Protein AF-A0A496T5M8-F1 (afdb_monomer_lite)

Sequence (109 aa):
MDLNVDDQVLMGMGIESVQIQEGNFEILTPGAQVTLHANGVLNVRQRIGAERELLSCRLPEHLSPWRLALWTPFRCVLEG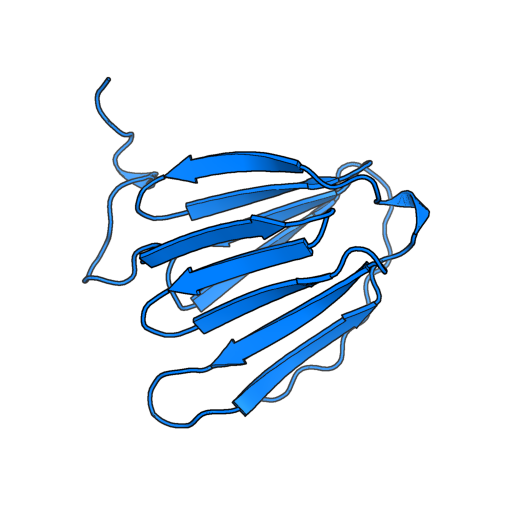NGLELTIQGDSVLIFSPQQHLRFTFEGHF

Radius of gyration: 13.62 Å; chains: 1; bounding box: 34×30×35 Å

pLDDT: mean 89.86, std 9.63, range [45.16, 98.19]

Structure (mmCIF, N/CA/C/O backbone):
data_AF-A0A496T5M8-F1
#
_entry.id   AF-A0A496T5M8-F1
#
loop_
_atom_site.group_PDB
_atom_site.id
_atom_site.type_symbol
_atom_site.label_atom_id
_atom_site.label_alt_id
_atom_site.label_comp_id
_atom_site.label_asym_id
_atom_site.label_entity_id
_atom_site.label_seq_id
_atom_site.pdbx_PDB_ins_code
_atom_site.Cartn_x
_atom_site.Cartn_y
_atom_site.Cartn_z
_atom_site.occupancy
_atom_site.B_iso_or_equiv
_atom_site.auth_seq_id
_atom_site.auth_comp_id
_atom_site.auth_asym_id
_atom_site.auth_atom_id
_atom_site.pdbx_PDB_model_num
ATOM 1 N N . MET A 1 1 ? 16.952 17.132 10.572 1.00 45.16 1 MET A N 1
ATOM 2 C CA . MET A 1 1 ? 16.700 15.744 11.001 1.00 45.16 1 MET A CA 1
ATOM 3 C C . MET A 1 1 ? 17.257 14.880 9.900 1.00 45.16 1 MET A C 1
ATOM 5 O O . MET A 1 1 ? 16.733 14.955 8.796 1.00 45.16 1 MET A O 1
ATOM 9 N N . ASP A 1 2 ? 18.360 14.187 10.160 1.00 52.34 2 ASP A N 1
ATOM 10 C CA . ASP A 1 2 ? 18.929 13.268 9.177 1.00 52.34 2 ASP A CA 1
ATOM 11 C C . ASP A 1 2 ? 17.972 12.089 9.012 1.00 52.34 2 ASP A C 1
ATOM 13 O O . ASP A 1 2 ? 17.558 11.472 9.995 1.00 52.34 2 ASP A O 1
ATOM 17 N N . LEU A 1 3 ? 17.560 11.828 7.772 1.00 60.09 3 LEU A N 1
ATOM 18 C CA . LEU A 1 3 ? 16.795 10.633 7.437 1.00 60.09 3 LEU A CA 1
ATOM 19 C C . LEU A 1 3 ? 17.677 9.419 7.738 1.00 60.09 3 LEU A C 1
ATOM 21 O O . LEU A 1 3 ? 18.841 9.387 7.324 1.00 60.09 3 LEU A O 1
ATOM 25 N N . ASN A 1 4 ? 17.123 8.422 8.435 1.00 74.25 4 ASN A N 1
ATOM 26 C CA . ASN A 1 4 ? 17.769 7.116 8.545 1.00 74.25 4 ASN A CA 1
ATOM 27 C C . ASN A 1 4 ? 18.111 6.627 7.123 1.00 74.25 4 ASN A C 1
ATOM 29 O O . ASN A 1 4 ? 17.370 6.904 6.181 1.00 74.25 4 ASN A O 1
ATOM 33 N N . VAL A 1 5 ? 19.236 5.934 6.941 1.00 71.62 5 VAL A N 1
ATOM 34 C CA . VAL A 1 5 ? 19.654 5.406 5.629 1.00 71.62 5 VAL A CA 1
ATOM 35 C C . VAL A 1 5 ? 18.542 4.557 5.003 1.00 71.62 5 VAL A C 1
ATOM 37 O O . VAL A 1 5 ? 18.320 4.640 3.799 1.00 71.62 5 VAL A O 1
ATOM 40 N N . ASP A 1 6 ? 17.774 3.848 5.834 1.00 71.56 6 ASP A N 1
ATOM 41 C CA . ASP A 1 6 ? 16.616 3.043 5.423 1.00 71.56 6 ASP A CA 1
ATOM 42 C C . ASP A 1 6 ? 15.449 3.864 4.835 1.00 71.56 6 ASP A C 1
ATOM 44 O O . ASP A 1 6 ? 14.542 3.302 4.230 1.00 71.56 6 ASP A O 1
ATOM 48 N N . ASP A 1 7 ? 15.447 5.186 5.022 1.00 77.88 7 ASP A N 1
ATOM 49 C CA . ASP A 1 7 ? 14.421 6.119 4.539 1.00 77.88 7 ASP A CA 1
ATOM 50 C C . ASP A 1 7 ? 14.854 6.907 3.293 1.00 77.88 7 ASP A C 1
ATOM 52 O O . ASP A 1 7 ? 14.083 7.714 2.760 1.00 77.88 7 ASP A O 1
ATOM 56 N N . GLN A 1 8 ? 16.084 6.692 2.823 1.00 80.44 8 GLN A N 1
ATOM 57 C CA . GLN A 1 8 ? 16.615 7.332 1.624 1.00 80.44 8 GLN A CA 1
ATOM 58 C C . GLN A 1 8 ? 16.239 6.544 0.368 1.00 80.44 8 GLN A C 1
ATOM 60 O O . GLN A 1 8 ? 16.145 5.319 0.372 1.00 80.44 8 GLN A O 1
ATOM 65 N N . VAL A 1 9 ? 16.043 7.257 -0.743 1.00 76.25 9 VAL A N 1
ATOM 66 C CA . VAL A 1 9 ? 15.713 6.629 -2.026 1.00 76.25 9 VAL A CA 1
ATOM 67 C C . VAL A 1 9 ? 16.912 5.837 -2.542 1.00 76.25 9 VAL A C 1
ATOM 69 O O . VAL A 1 9 ? 17.966 6.405 -2.828 1.00 76.25 9 VAL A O 1
ATOM 72 N N . LEU A 1 10 ? 16.725 4.534 -2.746 1.00 68.56 10 LEU A N 1
ATOM 73 C CA . LEU A 1 10 ? 17.680 3.684 -3.451 1.00 68.56 10 LEU A CA 1
ATOM 74 C C . LEU A 1 10 ? 17.284 3.578 -4.930 1.00 68.56 10 LEU A C 1
ATOM 76 O O . LEU A 1 10 ? 16.147 3.247 -5.259 1.00 68.56 10 LEU A O 1
ATOM 80 N N . MET A 1 11 ? 18.233 3.854 -5.831 1.00 71.69 11 MET A N 1
ATOM 81 C CA . MET A 1 11 ? 18.097 3.654 -7.287 1.00 71.69 11 MET A CA 1
ATOM 82 C C . MET A 1 11 ? 16.895 4.362 -7.947 1.00 71.69 11 MET A C 1
ATOM 84 O O . MET A 1 11 ? 16.366 3.887 -8.945 1.00 71.69 11 MET A O 1
ATOM 88 N N . GLY A 1 12 ? 16.451 5.498 -7.400 1.00 77.56 12 GLY A N 1
ATOM 89 C CA . GLY A 1 12 ? 15.338 6.280 -7.956 1.00 77.56 12 GLY A CA 1
ATOM 90 C C . GLY A 1 12 ? 13.939 5.717 -7.678 1.00 77.56 12 GLY A C 1
ATOM 91 O O . GLY A 1 12 ? 12.968 6.323 -8.112 1.00 77.56 12 GLY A O 1
ATOM 92 N N . MET A 1 13 ? 13.818 4.620 -6.925 1.00 82.94 13 MET A N 1
ATOM 93 C CA . MET A 1 13 ? 12.546 3.960 -6.596 1.00 82.94 13 MET A CA 1
ATOM 94 C C . MET A 1 13 ? 11.893 4.587 -5.354 1.00 82.94 13 MET A C 1
ATOM 96 O O . MET A 1 13 ? 11.745 3.938 -4.320 1.00 82.94 13 MET A O 1
ATOM 100 N N . GLY A 1 14 ? 11.614 5.887 -5.408 1.00 91.56 14 GLY A N 1
ATOM 101 C CA . GLY A 1 14 ? 11.059 6.646 -4.285 1.00 91.56 14 GLY A CA 1
ATOM 102 C C . GLY A 1 14 ? 9.540 6.790 -4.333 1.00 91.56 14 GLY A C 1
ATOM 103 O O . GLY A 1 14 ? 8.897 6.503 -5.338 1.00 91.56 14 GLY A O 1
ATOM 104 N N . ILE A 1 15 ? 8.965 7.303 -3.250 1.00 94.12 15 ILE A N 1
ATOM 105 C CA . ILE A 1 15 ? 7.594 7.808 -3.238 1.00 94.12 15 ILE A CA 1
ATOM 106 C C . ILE A 1 15 ? 7.560 9.129 -4.021 1.00 94.12 15 ILE A C 1
ATOM 108 O O . ILE A 1 15 ? 8.204 10.100 -3.628 1.00 94.12 15 ILE A O 1
ATOM 112 N N . GLU A 1 16 ? 6.802 9.176 -5.118 1.00 94.69 16 GLU A N 1
ATOM 113 C CA . GLU A 1 16 ? 6.590 10.384 -5.929 1.00 94.69 16 GLU A CA 1
ATOM 114 C C . GLU A 1 16 ? 5.537 11.294 -5.298 1.00 94.69 16 GLU A C 1
ATOM 116 O O . GLU A 1 16 ? 5.700 12.513 -5.248 1.00 94.69 16 GLU A O 1
ATOM 121 N N . SER A 1 17 ? 4.438 10.708 -4.818 1.00 95.50 17 SER A N 1
ATOM 122 C CA . SER A 1 17 ? 3.375 11.466 -4.162 1.00 95.50 17 SER A CA 1
ATOM 123 C C . SER A 1 17 ? 2.537 10.596 -3.234 1.00 95.50 17 SER A C 1
ATOM 125 O O . SER A 1 17 ? 2.393 9.392 -3.452 1.00 95.50 17 SER A O 1
ATOM 127 N N . VAL A 1 18 ? 1.965 11.238 -2.217 1.00 96.88 18 VAL A N 1
ATOM 128 C CA . VAL A 1 18 ? 0.926 10.679 -1.352 1.00 96.88 18 VAL A CA 1
ATOM 129 C C . VAL A 1 18 ? -0.235 11.667 -1.342 1.00 96.88 18 VAL A C 1
ATOM 131 O O . VAL A 1 18 ? -0.064 12.816 -0.932 1.00 96.88 18 VAL A O 1
ATOM 134 N N . GLN A 1 19 ? -1.408 11.241 -1.802 1.00 97.50 19 GLN A N 1
ATOM 135 C CA . GLN A 1 19 ? -2.640 12.025 -1.766 1.00 97.50 19 GLN A CA 1
ATOM 136 C C . GLN A 1 19 ? -3.634 11.398 -0.792 1.00 97.50 19 GLN A C 1
ATOM 138 O O . GLN A 1 19 ? -3.792 10.178 -0.752 1.00 97.50 19 GLN A O 1
ATOM 143 N N . ILE A 1 20 ? -4.311 12.243 -0.013 1.00 96.62 20 ILE A N 1
ATOM 144 C CA . ILE A 1 20 ? -5.324 11.829 0.962 1.00 96.62 20 ILE A CA 1
ATOM 145 C C . ILE A 1 20 ? -6.575 12.677 0.742 1.00 96.62 20 ILE A C 1
ATOM 147 O O . ILE A 1 20 ? -6.515 13.900 0.868 1.00 96.62 20 ILE A O 1
ATOM 151 N N . GLN A 1 21 ? -7.702 12.044 0.418 1.00 94.50 21 GLN A N 1
ATOM 152 C CA . GLN A 1 21 ? -8.979 12.723 0.176 1.00 94.50 21 GLN A CA 1
ATOM 153 C C . GLN A 1 21 ? -10.138 11.897 0.731 1.00 94.50 21 GLN A C 1
ATOM 155 O O . GLN A 1 21 ? -10.379 10.783 0.277 1.00 94.50 21 GLN A O 1
ATOM 160 N N . GLU A 1 22 ? -10.862 12.439 1.713 1.00 90.69 22 GLU A N 1
ATOM 161 C CA . GLU A 1 22 ? -12.077 11.815 2.272 1.00 90.69 22 GLU A CA 1
ATOM 162 C C . GLU A 1 22 ? -11.882 10.342 2.701 1.00 90.69 22 GLU A C 1
ATOM 164 O O . GLU A 1 22 ? -12.736 9.489 2.481 1.00 90.69 22 GLU A O 1
ATOM 169 N N . GLY A 1 23 ? -10.722 10.020 3.287 1.00 89.62 23 GLY A N 1
ATOM 170 C CA . GLY A 1 23 ? -10.376 8.652 3.702 1.00 89.62 23 GLY A CA 1
ATOM 171 C C . GLY A 1 23 ? -9.882 7.738 2.575 1.00 89.62 23 GLY A C 1
ATOM 172 O O . GLY A 1 23 ? -9.591 6.573 2.832 1.00 89.62 23 GLY A O 1
ATOM 173 N N . ASN A 1 24 ? -9.762 8.252 1.349 1.00 96.50 24 ASN A N 1
ATOM 174 C CA . ASN A 1 24 ? -9.057 7.600 0.252 1.00 96.50 24 ASN A CA 1
ATOM 175 C C . ASN A 1 24 ? -7.582 7.998 0.271 1.00 96.50 24 ASN A C 1
ATOM 177 O O . ASN A 1 24 ? -7.254 9.168 0.480 1.00 96.50 24 ASN A O 1
ATOM 181 N N . PHE A 1 25 ? -6.715 7.030 0.002 1.00 98.19 25 PHE A N 1
ATOM 182 C CA . PHE A 1 25 ? -5.274 7.201 -0.107 1.00 98.19 25 PHE A CA 1
ATOM 183 C C . PHE A 1 25 ? -4.828 6.791 -1.503 1.00 98.19 25 PHE A C 1
ATOM 185 O O . PHE A 1 25 ? -5.219 5.730 -1.990 1.00 98.19 25 PHE A O 1
ATOM 192 N N . GLU A 1 26 ? -3.975 7.602 -2.115 1.00 98.00 26 GLU A N 1
ATOM 193 C CA . GLU A 1 26 ? -3.257 7.266 -3.339 1.00 98.00 26 GLU A CA 1
ATOM 194 C C . GLU A 1 26 ? -1.765 7.502 -3.112 1.00 98.00 26 GLU A C 1
ATOM 196 O O . GLU A 1 26 ? -1.347 8.594 -2.732 1.00 98.00 26 GLU A O 1
ATOM 201 N N . ILE A 1 27 ? -0.964 6.462 -3.323 1.00 97.56 27 ILE A N 1
ATOM 202 C CA . ILE A 1 27 ? 0.489 6.496 -3.221 1.00 97.56 27 ILE A CA 1
ATOM 203 C C . ILE A 1 27 ? 1.046 6.157 -4.596 1.00 97.56 27 ILE A C 1
ATOM 205 O O . ILE A 1 27 ? 0.758 5.091 -5.144 1.00 97.56 27 ILE A O 1
ATOM 209 N N . LEU A 1 28 ? 1.848 7.066 -5.141 1.00 96.56 28 LEU A N 1
ATOM 210 C CA . LEU A 1 28 ? 2.534 6.880 -6.413 1.00 96.56 28 LEU A CA 1
ATOM 211 C C . LEU A 1 28 ? 4.026 6.712 -6.184 1.00 96.56 28 LEU A C 1
ATOM 213 O O . LEU A 1 28 ? 4.645 7.467 -5.436 1.00 96.56 28 LEU A O 1
ATOM 217 N N . THR A 1 29 ? 4.586 5.742 -6.885 1.00 94.75 29 THR A N 1
ATOM 218 C CA . THR A 1 29 ? 6.018 5.508 -7.051 1.00 94.75 29 THR A CA 1
ATOM 219 C C . THR A 1 29 ? 6.282 5.344 -8.553 1.00 94.75 29 THR A C 1
ATOM 221 O O . THR A 1 29 ? 5.321 5.079 -9.289 1.00 94.75 29 THR A O 1
ATOM 224 N N . PRO A 1 30 ? 7.519 5.474 -9.065 1.00 93.12 30 PRO A N 1
ATOM 225 C CA . PRO A 1 30 ? 7.768 5.338 -10.501 1.00 93.12 30 PRO A CA 1
ATOM 226 C C . PRO A 1 30 ? 7.165 4.060 -11.100 1.00 93.12 30 PRO A C 1
ATOM 228 O O . PRO A 1 30 ? 6.544 4.092 -12.162 1.00 93.12 30 PRO A O 1
ATOM 231 N N . GLY A 1 31 ? 7.308 2.940 -10.391 1.00 92.94 31 GLY A N 1
ATOM 232 C CA . GLY A 1 31 ? 6.888 1.610 -10.813 1.00 92.94 31 GLY A CA 1
ATOM 233 C C . GLY A 1 31 ? 5.475 1.194 -10.412 1.00 92.94 31 GLY A C 1
ATOM 234 O O . GLY A 1 31 ? 4.945 0.279 -11.049 1.00 92.94 31 GLY A O 1
ATOM 235 N N . ALA A 1 32 ? 4.847 1.836 -9.421 1.00 94.69 32 ALA A N 1
ATOM 236 C CA . ALA A 1 32 ? 3.578 1.376 -8.862 1.00 94.69 32 ALA A CA 1
ATOM 237 C C . ALA A 1 32 ? 2.612 2.506 -8.463 1.00 94.69 32 ALA A C 1
ATOM 239 O O . ALA A 1 32 ? 2.991 3.634 -8.158 1.00 94.69 32 ALA A O 1
ATOM 240 N N . GLN A 1 33 ? 1.323 2.173 -8.460 1.00 96.31 33 GLN A N 1
ATOM 241 C CA . GLN A 1 33 ? 0.254 2.954 -7.843 1.00 96.31 33 GLN A CA 1
ATOM 242 C C . GLN A 1 33 ? -0.432 2.073 -6.805 1.00 96.31 33 GLN A C 1
ATOM 244 O O . GLN A 1 33 ? -0.916 0.988 -7.135 1.00 96.31 33 GLN A O 1
ATOM 249 N N . VAL A 1 34 ? -0.500 2.551 -5.566 1.00 97.31 34 VAL A N 1
ATOM 250 C CA . VAL A 1 34 ? -1.242 1.904 -4.483 1.00 97.31 34 VAL A CA 1
ATOM 251 C C . VAL A 1 34 ? -2.407 2.801 -4.101 1.00 97.31 34 VAL A C 1
ATOM 253 O O . VAL A 1 34 ? -2.214 3.974 -3.791 1.00 97.31 34 VAL A O 1
ATOM 256 N N . THR A 1 35 ? -3.617 2.251 -4.118 1.00 97.62 35 THR A N 1
ATOM 257 C CA . THR A 1 35 ? -4.824 2.964 -3.685 1.00 97.62 35 THR A CA 1
ATOM 258 C C . THR A 1 35 ? -5.496 2.209 -2.556 1.00 97.62 35 THR A C 1
ATOM 260 O O . THR A 1 35 ? -5.665 0.995 -2.635 1.00 97.62 35 THR A O 1
ATOM 263 N N . LEU A 1 36 ? -5.885 2.930 -1.509 1.00 97.75 36 LEU A N 1
ATOM 264 C CA . LEU A 1 36 ? -6.757 2.423 -0.459 1.00 97.75 36 LEU A CA 1
ATOM 265 C C . LEU A 1 36 ? -7.986 3.317 -0.395 1.00 97.75 36 LEU A C 1
ATOM 267 O O . LEU A 1 36 ? -7.910 4.466 0.035 1.00 97.75 36 LEU A O 1
ATOM 271 N N . HIS A 1 37 ? -9.116 2.794 -0.848 1.00 96.62 37 HIS A N 1
ATOM 272 C CA . HIS A 1 37 ? -10.375 3.519 -0.843 1.00 96.62 37 HIS A CA 1
ATOM 273 C C . HIS A 1 37 ? -11.001 3.547 0.552 1.00 96.62 37 HIS A C 1
ATOM 275 O O . HIS A 1 37 ? -10.842 2.611 1.337 1.00 96.62 37 HIS A O 1
ATOM 281 N N . ALA A 1 38 ? -11.810 4.572 0.829 1.00 93.62 38 ALA A N 1
ATOM 282 C CA . ALA A 1 38 ? -12.522 4.714 2.103 1.00 93.62 38 ALA A CA 1
ATOM 283 C C . ALA A 1 38 ? -13.440 3.514 2.423 1.00 93.62 38 ALA A C 1
ATOM 285 O O . ALA A 1 38 ? -13.709 3.214 3.582 1.00 93.62 38 ALA A O 1
ATOM 286 N N . ASN A 1 39 ? -13.887 2.786 1.395 1.00 92.25 39 ASN A N 1
ATOM 287 C CA . ASN A 1 39 ? -14.672 1.558 1.529 1.00 92.25 39 ASN A CA 1
ATOM 288 C C . ASN A 1 39 ? -13.822 0.297 1.810 1.00 92.25 39 ASN A C 1
ATOM 290 O O . ASN A 1 39 ? -14.353 -0.812 1.741 1.00 92.25 39 ASN A O 1
ATOM 294 N N . GLY A 1 40 ? -12.516 0.441 2.056 1.00 93.50 40 GLY A N 1
ATOM 295 C CA . GLY A 1 40 ? -11.589 -0.645 2.377 1.00 93.50 40 GLY A CA 1
ATOM 296 C C . GLY A 1 40 ? -11.049 -1.428 1.178 1.00 93.50 40 GLY A C 1
ATOM 297 O O . GLY A 1 40 ? -10.386 -2.441 1.383 1.00 93.50 40 GLY A O 1
ATOM 298 N N . VAL A 1 41 ? -11.317 -1.017 -0.066 1.00 95.19 41 VAL A N 1
ATOM 299 C CA . VAL A 1 41 ? -10.713 -1.661 -1.245 1.00 95.19 41 VAL A CA 1
ATOM 300 C C . VAL A 1 41 ? -9.269 -1.189 -1.410 1.00 95.19 41 VAL A C 1
ATOM 302 O O . VAL A 1 41 ? -9.025 0.008 -1.561 1.00 95.19 41 VAL A O 1
ATOM 305 N N . LEU A 1 42 ? -8.335 -2.138 -1.395 1.00 96.19 42 LEU A N 1
ATOM 306 C CA . LEU A 1 42 ? -6.908 -1.943 -1.629 1.00 96.19 42 LEU A CA 1
ATOM 307 C C . LEU A 1 42 ? -6.549 -2.466 -3.021 1.00 96.19 42 LEU A C 1
ATOM 309 O O . LEU A 1 42 ? -6.717 -3.661 -3.278 1.00 96.19 42 LEU A O 1
ATOM 313 N N . ASN A 1 43 ? -6.013 -1.596 -3.878 1.00 95.62 43 ASN A N 1
ATOM 314 C CA . ASN A 1 43 ? -5.516 -1.968 -5.202 1.00 95.62 43 ASN A CA 1
ATOM 315 C C . ASN A 1 43 ? -4.042 -1.600 -5.370 1.00 95.62 43 ASN A C 1
ATOM 317 O O . ASN A 1 43 ? -3.601 -0.539 -4.920 1.00 95.62 43 ASN A O 1
ATOM 321 N N . VAL A 1 44 ? -3.309 -2.446 -6.090 1.00 95.38 44 VAL A N 1
ATOM 322 C CA . VAL A 1 44 ? -1.929 -2.205 -6.519 1.00 95.38 44 VAL A CA 1
ATOM 323 C C . VAL A 1 44 ? -1.850 -2.372 -8.027 1.00 95.38 44 VAL A C 1
ATOM 325 O O . VAL A 1 44 ? -2.196 -3.426 -8.562 1.00 95.38 44 VAL A O 1
ATOM 328 N N . ARG A 1 45 ? -1.362 -1.342 -8.715 1.00 94.69 45 ARG A N 1
ATOM 329 C CA . ARG A 1 45 ? -1.157 -1.345 -10.165 1.00 94.69 45 ARG A CA 1
ATOM 330 C C . ARG A 1 45 ? 0.315 -1.131 -10.481 1.00 94.69 45 ARG A C 1
ATOM 332 O O . ARG A 1 45 ? 0.954 -0.254 -9.908 1.00 94.69 45 ARG A O 1
ATOM 339 N N . GLN A 1 46 ? 0.835 -1.915 -11.414 1.00 93.81 46 GLN A N 1
ATOM 340 C CA . GLN A 1 46 ? 2.139 -1.696 -12.029 1.00 93.81 46 GLN A CA 1
ATOM 341 C C . GLN A 1 46 ? 2.031 -0.555 -13.050 1.00 93.81 46 GLN A C 1
ATOM 343 O O . GLN A 1 46 ? 1.055 -0.496 -13.797 1.00 93.81 46 GLN A O 1
ATOM 348 N N . ARG A 1 47 ? 3.030 0.334 -13.096 1.00 93.00 47 ARG A N 1
ATOM 349 C CA . ARG A 1 47 ? 3.092 1.499 -14.002 1.00 93.00 47 ARG A CA 1
ATOM 350 C C . ARG A 1 47 ? 4.209 1.412 -15.047 1.00 93.00 47 ARG A C 1
ATOM 352 O O . ARG A 1 47 ? 4.085 2.005 -16.114 1.00 93.00 47 ARG A O 1
ATOM 359 N N . ILE A 1 48 ? 5.292 0.680 -14.769 1.00 88.75 48 ILE A N 1
ATOM 360 C CA . ILE A 1 48 ? 6.449 0.546 -15.675 1.00 88.75 48 ILE A CA 1
ATOM 361 C C . ILE A 1 48 ? 6.393 -0.774 -16.448 1.00 88.75 48 ILE A C 1
ATOM 363 O O . ILE A 1 48 ? 6.061 -1.824 -15.901 1.00 88.75 48 ILE A O 1
ATOM 367 N N . GLY A 1 49 ? 6.759 -0.733 -17.733 1.00 85.38 49 GLY A N 1
ATOM 368 C CA . GLY A 1 49 ? 6.832 -1.894 -18.629 1.00 85.38 49 GLY A CA 1
ATOM 369 C C . GLY A 1 49 ? 5.474 -2.302 -19.207 1.00 85.38 49 GLY A C 1
ATOM 370 O O . GLY A 1 49 ? 5.348 -2.431 -20.421 1.00 85.38 49 GLY A O 1
ATOM 371 N N . ALA A 1 50 ? 4.459 -2.446 -18.356 1.00 83.75 50 ALA A N 1
ATOM 372 C CA . ALA A 1 50 ? 3.063 -2.622 -18.741 1.00 83.75 50 ALA A CA 1
ATOM 373 C C . ALA A 1 50 ? 2.150 -2.142 -17.605 1.00 83.75 50 ALA A C 1
ATOM 375 O O . ALA A 1 50 ? 2.412 -2.432 -16.436 1.00 83.75 50 ALA A O 1
ATOM 376 N N . GLU A 1 51 ? 1.072 -1.437 -17.950 1.00 90.69 51 GLU A N 1
ATOM 377 C CA . GLU A 1 51 ? 0.064 -1.027 -16.974 1.00 90.69 51 GLU A CA 1
ATOM 378 C C . GLU A 1 51 ? -0.885 -2.198 -16.699 1.00 90.69 51 GLU A C 1
ATOM 380 O O . GLU A 1 51 ? -1.621 -2.637 -17.585 1.00 90.69 51 GLU A O 1
ATOM 385 N N . ARG A 1 52 ? -0.847 -2.734 -15.478 1.00 91.88 52 ARG A N 1
ATOM 386 C CA . ARG A 1 52 ? -1.688 -3.867 -15.068 1.00 91.88 52 ARG A CA 1
ATOM 387 C C . ARG A 1 52 ? -1.971 -3.846 -13.577 1.00 91.88 52 ARG A C 1
ATOM 389 O O . ARG A 1 52 ? -1.158 -3.365 -12.792 1.00 91.88 52 ARG A O 1
ATOM 396 N N . GLU A 1 53 ? -3.118 -4.384 -13.190 1.00 92.50 53 GLU A N 1
ATOM 397 C CA . GLU A 1 53 ? -3.428 -4.643 -11.787 1.00 92.50 53 GLU A CA 1
ATOM 398 C C . GLU A 1 53 ? -2.650 -5.875 -11.309 1.00 92.50 53 GLU A C 1
ATOM 400 O O . GLU A 1 53 ? -2.623 -6.894 -11.995 1.00 92.50 53 GLU A O 1
ATOM 405 N N . LEU A 1 54 ? -1.979 -5.754 -10.164 1.00 92.00 54 LEU A N 1
ATOM 406 C CA . LEU A 1 54 ? -1.212 -6.832 -9.530 1.00 92.00 54 LEU A CA 1
ATOM 407 C C . LEU A 1 54 ? -1.966 -7.444 -8.349 1.00 92.00 54 LEU A C 1
ATOM 409 O O . LEU A 1 54 ? -1.829 -8.634 -8.076 1.00 92.00 54 LEU A O 1
ATOM 413 N N . LEU A 1 55 ? -2.731 -6.617 -7.637 1.00 91.75 55 LEU A N 1
ATOM 414 C CA . LEU A 1 55 ? -3.495 -7.003 -6.460 1.00 91.75 55 LEU A CA 1
ATOM 415 C C . LEU A 1 55 ? -4.751 -6.141 -6.372 1.00 91.75 55 LEU A C 1
ATOM 417 O O . LEU A 1 55 ? -4.662 -4.916 -6.454 1.00 91.75 55 LEU A O 1
ATOM 421 N N . SER A 1 56 ? -5.887 -6.784 -6.122 1.00 91.62 56 SER A N 1
ATOM 422 C CA . SER A 1 56 ? -7.111 -6.136 -5.656 1.00 91.62 56 SER A CA 1
ATOM 423 C C . SER A 1 56 ? -7.708 -6.969 -4.531 1.00 91.62 56 SER A C 1
ATOM 425 O O . SER A 1 56 ? -7.891 -8.182 -4.652 1.00 91.62 56 SER A O 1
ATOM 427 N N . CYS A 1 57 ? -7.973 -6.341 -3.389 1.00 92.06 57 CYS A N 1
ATOM 428 C CA . CYS A 1 57 ? -8.608 -7.022 -2.270 1.00 92.06 57 CYS A CA 1
ATOM 429 C C . CYS A 1 57 ? -9.448 -6.060 -1.431 1.00 92.06 57 CYS A C 1
ATOM 431 O O . CYS A 1 57 ? -9.222 -4.850 -1.405 1.00 92.06 57 CYS A O 1
ATOM 433 N N . ARG A 1 58 ? -10.425 -6.611 -0.709 1.00 92.50 58 ARG A N 1
ATOM 434 C CA . ARG A 1 58 ? -11.201 -5.862 0.280 1.00 92.50 58 ARG A CA 1
ATOM 435 C C . ARG A 1 58 ? -10.643 -6.130 1.669 1.00 92.50 58 ARG A C 1
ATOM 437 O O . ARG A 1 58 ? -10.696 -7.259 2.154 1.00 92.50 58 ARG A O 1
ATOM 444 N N . LEU A 1 59 ? -10.145 -5.082 2.313 1.00 93.25 59 LEU A N 1
ATOM 445 C CA . LEU A 1 59 ? -9.747 -5.122 3.711 1.00 93.25 59 LEU A CA 1
ATOM 446 C C . LEU A 1 59 ? -10.999 -5.161 4.605 1.00 93.25 59 LEU A C 1
ATOM 448 O O . LEU A 1 59 ? -11.988 -4.488 4.299 1.00 93.25 59 LEU A O 1
ATOM 452 N N . PRO A 1 60 ? -10.989 -5.938 5.703 1.00 92.31 60 PRO A N 1
AT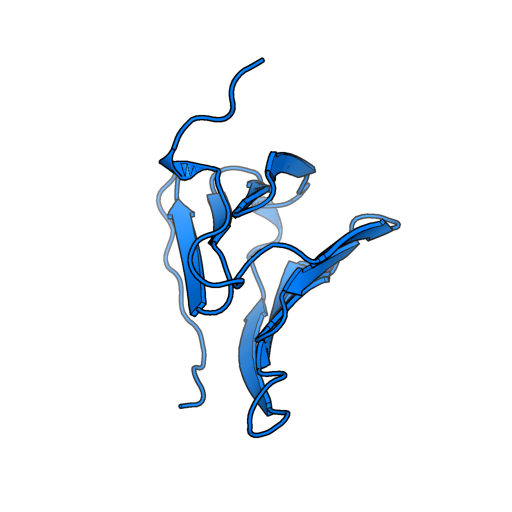OM 453 C CA . PRO A 1 60 ? -12.087 -5.948 6.664 1.00 92.31 60 PRO A CA 1
ATOM 454 C C . PRO A 1 60 ? -12.404 -4.554 7.222 1.00 92.31 60 PRO A C 1
ATOM 456 O O . PRO A 1 60 ? -11.501 -3.818 7.614 1.00 92.31 60 PRO A O 1
ATOM 459 N N . GLU A 1 61 ? -13.692 -4.219 7.337 1.00 92.88 61 GLU A N 1
ATOM 460 C CA . GLU A 1 61 ? -14.148 -2.883 7.765 1.00 92.88 61 GLU A CA 1
ATOM 461 C C . GLU A 1 61 ? -13.612 -2.469 9.141 1.00 92.88 61 GLU A C 1
ATOM 463 O O . GLU A 1 61 ? -13.295 -1.300 9.352 1.00 92.88 61 GLU A O 1
ATOM 468 N N . HIS A 1 62 ? -13.443 -3.426 10.059 1.00 92.94 62 HIS A N 1
ATOM 469 C CA . HIS A 1 62 ? -12.938 -3.162 11.409 1.00 92.94 62 HIS A CA 1
ATOM 470 C C . HIS A 1 62 ? -11.490 -2.650 11.438 1.00 92.94 62 HIS A C 1
ATOM 472 O O . HIS A 1 62 ? -11.065 -2.150 12.474 1.00 92.94 62 HIS A O 1
ATOM 478 N N . LEU A 1 63 ? -10.740 -2.771 10.333 1.00 94.50 63 LEU A N 1
ATOM 479 C CA . LEU A 1 63 ? -9.395 -2.205 10.200 1.00 94.50 63 LEU A CA 1
ATOM 480 C C . LEU A 1 63 ? -9.423 -0.693 9.934 1.00 94.50 63 LEU A C 1
ATOM 482 O O . LEU A 1 63 ? -8.402 -0.033 10.075 1.00 94.50 63 LEU A O 1
ATOM 486 N N . SER A 1 64 ? -10.571 -0.130 9.560 1.00 93.31 64 SER A N 1
ATOM 487 C CA . SER A 1 64 ? -10.759 1.318 9.455 1.00 93.31 64 SER A CA 1
ATOM 488 C C . SER A 1 64 ? -11.031 1.945 10.840 1.00 93.31 64 SER A C 1
ATOM 490 O O . SER A 1 64 ? -11.525 1.246 11.729 1.00 93.31 64 SER A O 1
ATOM 492 N N . PRO A 1 65 ? -10.753 3.247 11.052 1.00 93.75 65 PRO A N 1
ATOM 493 C CA . PRO A 1 65 ? -10.238 4.206 10.077 1.00 93.75 65 PRO A CA 1
ATOM 494 C C . PRO A 1 65 ? -8.738 4.040 9.815 1.00 93.75 65 PRO A C 1
ATOM 496 O O . PRO A 1 65 ? -7.981 3.634 10.692 1.00 93.75 65 PRO A O 1
ATOM 499 N N . TRP A 1 66 ? -8.325 4.406 8.604 1.00 96.38 66 TRP A N 1
ATOM 500 C CA . TRP A 1 66 ? -6.924 4.442 8.193 1.00 96.38 66 TRP A CA 1
ATOM 501 C C . TRP A 1 66 ? -6.361 5.855 8.326 1.00 96.38 66 TRP A C 1
ATOM 503 O O . TRP A 1 66 ? -7.074 6.837 8.107 1.00 96.38 66 TRP A O 1
ATOM 513 N N . ARG A 1 67 ? -5.072 5.967 8.644 1.00 96.06 67 ARG A N 1
ATOM 514 C CA . ARG A 1 67 ? -4.334 7.236 8.661 1.00 96.06 67 ARG A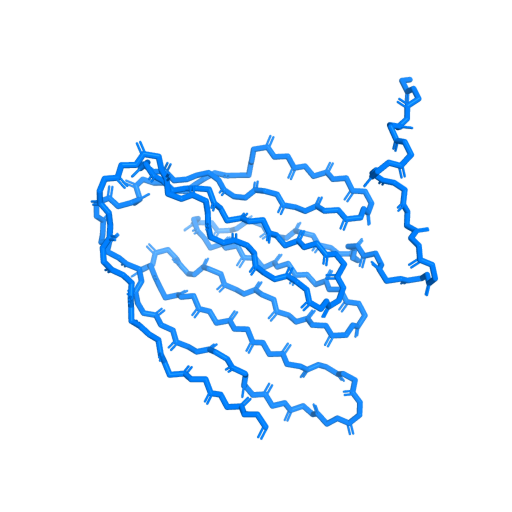 CA 1
ATOM 515 C C . ARG A 1 67 ? -2.941 7.073 8.068 1.00 96.06 67 ARG A C 1
ATOM 517 O O . ARG A 1 67 ? -2.353 6.001 8.152 1.00 96.06 67 ARG A O 1
ATOM 524 N N . LEU A 1 68 ? -2.391 8.155 7.526 1.00 97.06 68 LEU A N 1
ATOM 525 C CA . LEU A 1 68 ? -0.974 8.215 7.173 1.00 97.06 68 LEU A CA 1
ATOM 526 C C . LEU A 1 68 ? -0.155 8.367 8.461 1.00 97.06 68 LEU A C 1
ATOM 528 O O . LEU A 1 68 ? -0.231 9.407 9.113 1.00 97.06 68 LEU A O 1
ATOM 532 N N . ALA A 1 69 ? 0.598 7.334 8.831 1.00 96.88 69 ALA A N 1
ATOM 533 C CA . ALA A 1 69 ? 1.424 7.325 10.038 1.00 96.88 69 ALA A CA 1
ATOM 534 C C . ALA A 1 69 ? 2.860 7.792 9.767 1.00 96.88 69 ALA A C 1
ATOM 536 O O . ALA A 1 69 ? 3.450 8.495 10.586 1.00 96.88 69 ALA A O 1
ATOM 537 N N . LEU A 1 70 ? 3.417 7.435 8.606 1.00 95.62 70 LEU A N 1
ATOM 538 C CA . LEU A 1 70 ? 4.764 7.826 8.199 1.00 95.62 70 LEU A CA 1
ATOM 539 C C . LEU A 1 70 ? 4.812 8.086 6.698 1.00 95.62 70 LEU A C 1
ATOM 541 O O . LEU A 1 70 ? 4.268 7.317 5.910 1.00 95.62 70 LEU A O 1
ATOM 545 N N . TRP A 1 71 ? 5.538 9.130 6.311 1.00 94.69 71 TRP A N 1
ATOM 546 C CA . TRP A 1 71 ? 5.915 9.371 4.926 1.00 94.69 71 TRP A CA 1
ATOM 547 C C . TRP A 1 71 ? 7.364 9.841 4.859 1.00 94.69 71 TRP A C 1
ATOM 549 O O . TRP A 1 71 ? 7.732 10.862 5.438 1.00 94.69 71 TRP A O 1
ATOM 559 N N . THR A 1 72 ? 8.181 9.073 4.146 1.00 93.50 72 THR A N 1
ATOM 560 C CA . THR A 1 72 ? 9.565 9.399 3.810 1.00 93.50 72 THR A CA 1
ATOM 561 C C . THR A 1 72 ? 9.766 9.292 2.298 1.00 93.50 72 THR A C 1
ATOM 563 O O . THR A 1 72 ? 8.893 8.780 1.590 1.00 93.50 72 THR A O 1
ATOM 566 N N . PRO A 1 73 ? 10.908 9.754 1.763 1.00 92.56 73 PRO A N 1
ATOM 567 C CA . PRO A 1 73 ? 11.195 9.605 0.341 1.00 92.56 73 PRO A CA 1
ATOM 568 C C . PRO A 1 73 ? 11.153 8.156 -0.162 1.00 92.56 73 PRO A C 1
ATOM 570 O O . PRO A 1 73 ? 10.900 7.953 -1.344 1.00 92.56 73 PRO A O 1
ATOM 573 N N . PHE A 1 74 ? 11.388 7.153 0.691 1.00 92.00 74 PHE A N 1
ATOM 574 C CA . PHE A 1 74 ? 11.425 5.746 0.275 1.00 92.00 74 PHE A CA 1
ATOM 575 C C . PHE A 1 74 ? 10.224 4.907 0.726 1.00 92.00 74 PHE A C 1
ATOM 577 O O . PHE A 1 74 ? 9.919 3.898 0.088 1.00 92.00 74 PHE A O 1
ATOM 584 N N . ARG A 1 75 ? 9.517 5.300 1.791 1.00 94.00 75 ARG A N 1
ATOM 585 C CA . ARG A 1 75 ? 8.366 4.533 2.283 1.00 94.00 75 ARG A CA 1
ATOM 586 C C . ARG A 1 75 ? 7.202 5.391 2.747 1.00 94.00 75 ARG A C 1
ATOM 588 O O . ARG A 1 75 ? 7.357 6.519 3.210 1.00 94.00 75 ARG A O 1
ATOM 595 N N . CYS A 1 76 ? 6.025 4.795 2.673 1.00 95.81 76 CYS A N 1
ATOM 596 C CA . CYS A 1 76 ? 4.777 5.326 3.188 1.00 95.81 76 CYS A CA 1
ATOM 597 C C . CYS A 1 76 ? 4.120 4.252 4.060 1.00 95.81 76 CYS A C 1
ATOM 599 O O . CYS A 1 76 ? 4.036 3.098 3.643 1.00 95.81 76 CYS A O 1
ATOM 601 N N . VAL A 1 77 ? 3.681 4.616 5.266 1.00 97.56 77 VAL A N 1
ATOM 602 C CA . VAL A 1 77 ? 2.996 3.706 6.193 1.00 97.56 77 VAL A CA 1
ATOM 603 C C . VAL A 1 77 ? 1.588 4.216 6.445 1.00 97.56 77 VAL A C 1
ATOM 605 O O . VAL A 1 77 ? 1.404 5.322 6.964 1.00 97.56 77 VAL A O 1
ATOM 608 N N . LEU A 1 78 ? 0.602 3.391 6.103 1.00 97.94 78 LEU A N 1
ATOM 609 C CA . LEU A 1 78 ? -0.788 3.576 6.490 1.00 97.94 78 LEU A CA 1
ATOM 610 C C . LEU A 1 78 ? -1.083 2.710 7.711 1.00 97.94 78 LEU A C 1
ATOM 612 O O . LEU A 1 78 ? -0.838 1.506 7.707 1.00 97.94 78 LEU A O 1
ATOM 616 N N . GLU A 1 79 ? -1.635 3.318 8.746 1.00 97.88 79 GLU A N 1
ATOM 617 C CA . GLU A 1 79 ? -2.003 2.639 9.981 1.00 97.88 79 GLU A CA 1
ATOM 618 C C . GLU A 1 79 ? -3.523 2.545 10.070 1.00 97.88 79 GLU A C 1
ATOM 620 O O . GLU A 1 79 ? -4.224 3.557 9.978 1.00 97.88 79 GLU A O 1
ATOM 625 N N . GLY A 1 80 ? -4.017 1.323 10.228 1.00 96.00 80 GLY A N 1
ATOM 626 C CA . GLY A 1 80 ? -5.403 1.017 10.546 1.00 96.00 80 GLY A CA 1
ATOM 627 C C . GLY A 1 80 ? -5.524 0.382 11.930 1.00 96.00 80 GLY A C 1
ATOM 628 O O . GLY A 1 80 ? -4.547 0.178 12.653 1.00 96.00 80 GLY A O 1
ATOM 629 N N . ASN A 1 81 ? -6.741 0.008 12.298 1.00 95.62 81 ASN A N 1
ATOM 630 C CA . ASN A 1 81 ? -7.041 -0.682 13.546 1.00 95.62 81 ASN A CA 1
ATOM 631 C C . ASN A 1 81 ? -6.510 -2.123 13.522 1.00 95.62 81 ASN A C 1
ATOM 633 O O . ASN A 1 81 ? -7.207 -3.061 13.138 1.00 95.62 81 ASN A O 1
ATOM 637 N N . GLY A 1 82 ? -5.261 -2.294 13.955 1.00 94.62 82 GLY A N 1
ATOM 638 C CA . GLY A 1 82 ? -4.608 -3.596 14.101 1.00 94.62 82 GLY A CA 1
ATOM 639 C C . GLY A 1 82 ? -3.930 -4.126 12.830 1.00 94.62 82 GLY A C 1
ATOM 640 O O . GLY A 1 82 ? -3.629 -5.319 12.757 1.00 94.62 82 GLY A O 1
ATOM 641 N N . LEU A 1 83 ? -3.681 -3.266 11.838 1.00 96.31 83 LEU A N 1
ATOM 642 C CA . LEU A 1 83 ? -2.871 -3.565 10.654 1.00 96.31 83 LEU A CA 1
ATOM 643 C C . LEU A 1 83 ? -2.116 -2.309 10.210 1.00 96.31 83 LEU A C 1
ATOM 645 O O . LEU A 1 83 ? -2.722 -1.257 10.025 1.00 96.31 83 LEU A O 1
ATOM 649 N N . GLU A 1 84 ? -0.814 -2.444 9.980 1.00 97.38 84 GLU A N 1
ATOM 650 C CA . GLU A 1 84 ? -0.021 -1.451 9.256 1.00 97.38 84 GLU A CA 1
ATOM 651 C C . GLU A 1 84 ? 0.222 -1.931 7.822 1.00 97.38 84 GLU A C 1
ATOM 653 O O . GLU A 1 84 ? 0.525 -3.105 7.583 1.00 97.38 84 GLU A O 1
ATOM 658 N N . LEU A 1 85 ? 0.086 -1.014 6.868 1.00 96.81 85 LEU A N 1
ATOM 659 C CA . LEU A 1 85 ? 0.395 -1.218 5.459 1.00 96.81 85 LEU A CA 1
ATOM 660 C C . LEU A 1 85 ? 1.579 -0.337 5.090 1.00 96.81 85 LEU A C 1
ATOM 662 O O . LEU A 1 85 ? 1.464 0.888 5.099 1.00 96.81 85 LEU A O 1
ATOM 666 N N . THR A 1 86 ? 2.695 -0.955 4.727 1.00 97.31 86 THR A N 1
ATOM 667 C CA . THR A 1 86 ? 3.890 -0.225 4.298 1.00 97.31 86 THR A CA 1
ATOM 668 C C . THR A 1 86 ? 4.086 -0.384 2.804 1.00 97.31 86 THR A C 1
ATOM 670 O O . THR A 1 86 ? 4.274 -1.496 2.316 1.00 97.31 86 THR A O 1
ATOM 673 N N . ILE A 1 87 ? 4.084 0.734 2.088 1.00 95.88 87 ILE A N 1
ATOM 674 C CA . ILE A 1 87 ? 4.547 0.837 0.709 1.00 95.88 87 ILE A CA 1
ATOM 675 C C . ILE A 1 87 ? 6.022 1.219 0.778 1.00 95.88 87 ILE A C 1
ATOM 677 O O . ILE A 1 87 ? 6.357 2.246 1.371 1.00 95.88 87 ILE A O 1
ATOM 681 N N . GLN A 1 88 ? 6.901 0.404 0.203 1.00 92.88 88 GLN A N 1
ATOM 682 C CA . GLN A 1 88 ? 8.344 0.622 0.233 1.00 92.88 88 GLN A CA 1
ATOM 683 C C . GLN A 1 88 ? 8.920 0.547 -1.183 1.00 92.88 88 GLN A C 1
ATOM 685 O O . GLN A 1 88 ? 9.000 -0.524 -1.793 1.00 92.88 88 GLN A O 1
ATOM 690 N N . GLY A 1 89 ? 9.325 1.711 -1.691 1.00 88.38 89 GLY A N 1
ATOM 691 C CA . GLY A 1 89 ? 9.721 1.906 -3.081 1.00 88.38 89 GLY A CA 1
ATOM 692 C C . GLY A 1 89 ? 8.701 1.353 -4.082 1.00 88.38 89 GLY A C 1
ATOM 693 O O . GLY A 1 89 ? 7.501 1.359 -3.831 1.00 88.38 89 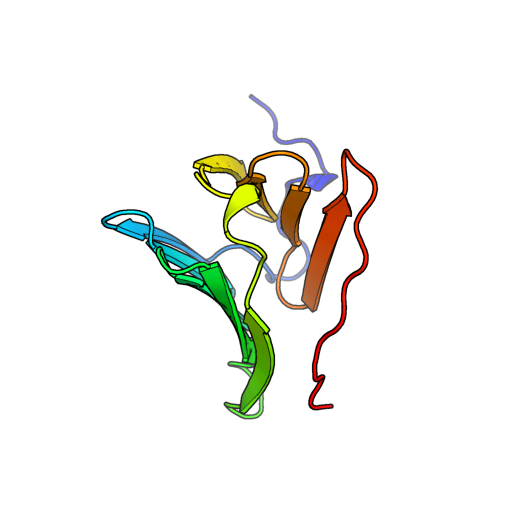GLY A O 1
ATOM 694 N N . ASP A 1 90 ? 9.191 0.845 -5.213 1.00 86.50 90 ASP A N 1
ATOM 695 C CA . ASP A 1 90 ? 8.355 0.417 -6.349 1.00 86.50 90 ASP A CA 1
ATOM 696 C C . ASP A 1 90 ? 7.783 -0.999 -6.261 1.00 86.50 90 ASP A C 1
ATOM 698 O O . ASP A 1 90 ? 6.967 -1.391 -7.094 1.00 86.50 90 ASP A O 1
ATOM 702 N N . SER A 1 91 ? 8.270 -1.808 -5.326 1.00 84.12 91 SER A N 1
ATOM 703 C CA . SER A 1 91 ? 8.192 -3.268 -5.463 1.00 84.12 91 SER A CA 1
ATOM 704 C C . SER A 1 91 ? 7.678 -3.994 -4.233 1.00 84.12 91 SER A C 1
ATOM 706 O O . SER A 1 91 ? 7.404 -5.191 -4.318 1.00 84.12 91 SER A O 1
ATOM 708 N N . VAL A 1 92 ? 7.530 -3.307 -3.098 1.00 90.88 92 VAL A N 1
ATOM 709 C CA . VAL A 1 92 ? 7.204 -3.964 -1.833 1.00 90.88 92 VAL A CA 1
ATOM 710 C C . VAL A 1 92 ? 5.987 -3.314 -1.185 1.00 90.88 92 VAL A C 1
ATOM 712 O O . VAL A 1 92 ? 5.989 -2.130 -0.854 1.00 90.88 92 VAL A O 1
ATOM 715 N N . LEU A 1 93 ? 4.964 -4.138 -0.960 1.00 94.12 93 LEU A N 1
ATOM 716 C CA . LEU A 1 93 ? 3.833 -3.845 -0.089 1.00 94.12 93 LEU A CA 1
ATOM 717 C C . LEU A 1 93 ? 3.870 -4.826 1.087 1.00 94.12 93 LEU A C 1
ATOM 719 O O . LEU A 1 93 ? 3.814 -6.040 0.887 1.00 94.12 93 LEU A O 1
ATOM 723 N N . ILE A 1 94 ? 3.975 -4.308 2.308 1.00 94.94 94 ILE A N 1
ATOM 724 C CA . ILE A 1 94 ? 4.082 -5.102 3.536 1.00 94.94 94 ILE A CA 1
ATOM 725 C C . ILE A 1 94 ? 2.786 -4.973 4.326 1.00 94.94 94 ILE A C 1
ATOM 727 O O . ILE A 1 94 ? 2.352 -3.866 4.638 1.00 94.94 94 ILE A O 1
ATOM 731 N N . PHE A 1 95 ? 2.210 -6.116 4.686 1.00 94.62 95 PHE A N 1
ATOM 732 C CA . PHE A 1 95 ? 1.100 -6.221 5.626 1.00 94.62 95 PHE A CA 1
ATOM 733 C C . PHE A 1 95 ? 1.664 -6.628 6.990 1.00 94.62 95 PHE A C 1
ATOM 735 O O . PHE A 1 95 ? 2.139 -7.754 7.145 1.00 94.62 95 PHE A O 1
ATOM 742 N N . SER A 1 96 ? 1.601 -5.731 7.971 1.00 95.50 96 SER A N 1
ATOM 743 C CA . SER A 1 96 ? 2.112 -5.944 9.331 1.00 95.50 96 SER A CA 1
ATOM 744 C C . SER A 1 96 ? 0.946 -6.023 10.327 1.00 95.50 96 SER A C 1
ATOM 746 O O . SER A 1 96 ? 0.536 -4.999 10.885 1.00 95.50 96 SER A O 1
ATOM 748 N N . PRO A 1 97 ? 0.336 -7.209 10.520 1.00 93.88 97 PRO A N 1
ATOM 749 C CA . PRO A 1 97 ? -0.800 -7.375 11.418 1.00 93.88 97 PRO A CA 1
ATOM 750 C C . PRO A 1 97 ? -0.370 -7.206 12.882 1.00 93.88 97 PRO A C 1
ATOM 752 O O . PRO A 1 97 ? 0.570 -7.849 13.339 1.00 93.88 97 PRO A O 1
ATOM 755 N N . GLN A 1 98 ? -1.107 -6.387 13.632 1.00 93.25 98 GLN A N 1
ATOM 756 C CA . GLN A 1 98 ? -0.918 -6.171 15.079 1.00 93.25 98 GLN A CA 1
ATOM 757 C C . GLN A 1 98 ? -1.960 -6.938 15.914 1.00 93.25 98 GLN A C 1
ATOM 759 O O . GLN A 1 98 ? -2.103 -6.745 17.120 1.00 93.25 98 GLN A O 1
ATOM 764 N N . GLN A 1 99 ? -2.719 -7.807 15.249 1.00 91.06 99 GLN A N 1
ATOM 765 C CA . GLN A 1 99 ? -3.745 -8.675 15.812 1.00 91.06 99 GLN A CA 1
ATOM 766 C C . GLN A 1 99 ? -3.835 -9.964 14.984 1.00 91.06 99 GLN A C 1
ATOM 768 O O . GLN A 1 99 ? -3.255 -10.063 13.901 1.00 91.06 99 GLN A O 1
ATOM 773 N N . HIS A 1 100 ? -4.594 -10.955 15.456 1.00 88.56 100 HIS A N 1
ATOM 774 C CA . HIS A 1 100 ? -4.857 -12.156 14.664 1.00 88.56 100 HIS A CA 1
ATOM 775 C C . HIS A 1 100 ? -5.673 -11.809 13.415 1.00 88.56 100 HIS A C 1
ATOM 777 O O . HIS A 1 100 ? -6.842 -11.440 13.509 1.00 88.56 100 HIS A O 1
ATOM 783 N N . LEU A 1 101 ? -5.060 -11.972 12.244 1.00 85.75 101 LEU A N 1
ATOM 784 C CA . LEU A 1 101 ? -5.689 -11.738 10.951 1.00 85.75 101 LEU A CA 1
ATOM 785 C C . LEU A 1 101 ? -5.457 -12.930 10.029 1.00 85.75 101 LEU A C 1
ATOM 787 O O . LEU A 1 101 ? -4.365 -13.494 9.970 1.00 85.75 101 LEU A O 1
ATOM 791 N N . ARG A 1 102 ? -6.497 -13.292 9.276 1.00 83.00 102 ARG A N 1
ATOM 792 C CA . ARG A 1 102 ? -6.382 -14.181 8.122 1.00 83.00 102 ARG A CA 1
ATOM 793 C C . ARG A 1 102 ? -6.569 -13.342 6.871 1.00 83.00 102 ARG A C 1
ATOM 795 O O . ARG A 1 102 ? -7.633 -12.763 6.674 1.00 83.00 102 ARG A O 1
ATOM 802 N N . PHE A 1 103 ? -5.538 -13.299 6.041 1.00 74.69 103 PHE A N 1
ATOM 803 C CA . PHE A 1 103 ? -5.547 -12.553 4.793 1.00 74.69 103 PHE A CA 1
ATOM 804 C C . PHE A 1 103 ? -5.667 -13.507 3.601 1.00 74.69 103 PHE A C 1
ATOM 806 O O . PHE A 1 103 ? -5.150 -14.625 3.621 1.00 74.69 103 PHE A O 1
ATOM 813 N N . THR A 1 104 ? -6.398 -13.100 2.570 1.00 79.06 104 THR A N 1
ATOM 814 C CA . THR A 1 104 ? -6.526 -13.825 1.301 1.00 79.06 104 THR A CA 1
ATOM 815 C C . THR A 1 104 ? -6.644 -12.780 0.206 1.00 79.06 104 THR A C 1
ATOM 817 O O . THR A 1 104 ? -7.418 -11.836 0.344 1.00 79.06 104 THR A O 1
ATOM 820 N N . PHE A 1 105 ? -5.856 -12.932 -0.850 1.00 78.00 105 PHE A N 1
ATOM 821 C CA . PHE A 1 105 ? -5.810 -12.004 -1.971 1.00 78.00 105 PHE A CA 1
ATOM 822 C C . PHE A 1 105 ? -5.671 -12.781 -3.274 1.00 78.00 105 PHE A C 1
ATOM 824 O O . PHE A 1 105 ? -5.158 -13.903 -3.284 1.00 78.00 105 PHE A O 1
ATOM 831 N N . GLU A 1 106 ? -6.125 -12.166 -4.360 1.00 79.31 106 GLU A N 1
ATOM 832 C CA . GLU A 1 106 ? -5.826 -12.604 -5.7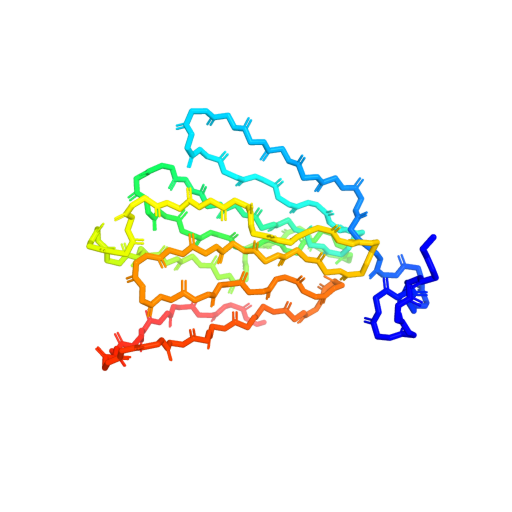16 1.00 79.31 106 GLU A CA 1
ATOM 833 C C . GLU A 1 106 ? -4.613 -11.812 -6.210 1.00 79.31 106 GLU A C 1
ATOM 835 O O . GLU A 1 106 ? -4.573 -10.585 -6.097 1.00 79.31 106 GLU A O 1
ATOM 840 N N . GLY A 1 107 ? -3.583 -12.529 -6.657 1.00 77.31 107 GLY A N 1
ATOM 841 C CA . GLY A 1 107 ? -2.356 -11.944 -7.188 1.00 77.31 107 GLY A CA 1
ATOM 842 C C . GLY A 1 1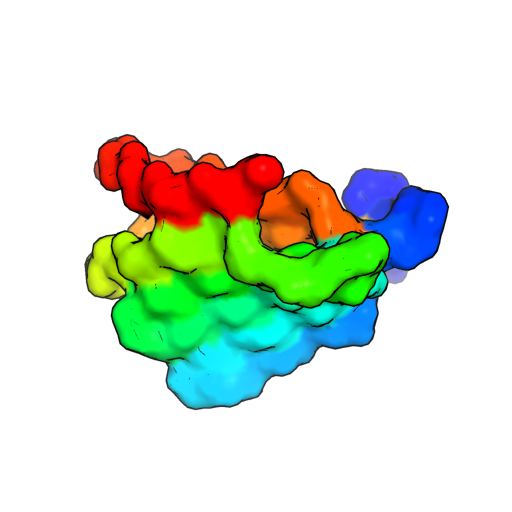07 ? -2.226 -12.244 -8.675 1.00 77.31 107 GLY A C 1
ATOM 843 O O . GLY A 1 107 ? -2.360 -13.400 -9.082 1.00 77.31 107 GLY A O 1
ATOM 844 N N . HIS A 1 108 ? -1.925 -11.220 -9.467 1.00 78.19 108 HIS A N 1
ATOM 845 C CA . HIS A 1 108 ? -1.690 -11.339 -10.904 1.00 78.19 108 HIS A CA 1
ATOM 846 C C . HIS A 1 108 ? -0.199 -11.094 -11.192 1.00 78.19 108 HIS A C 1
ATOM 848 O O . HIS A 1 108 ? 0.300 -9.991 -10.969 1.00 78.19 108 HIS A O 1
ATOM 854 N N . PHE A 1 109 ? 0.517 -12.127 -11.655 1.00 73.62 109 PHE A N 1
ATOM 855 C CA . PHE A 1 109 ? 1.972 -12.106 -11.890 1.00 73.62 109 PHE A CA 1
ATOM 856 C C . PHE A 1 109 ? 2.320 -12.132 -13.379 1.00 73.62 109 PHE A C 1
ATOM 858 O O . PHE A 1 109 ? 1.673 -12.890 -14.132 1.00 73.62 109 PHE A O 1
#

Secondary structure (DSSP, 8-state):
-PPPGGGSPSTT----EEEEETTEEEEE-SSEEEEE-TTSEEEEEE-SSS-EEEEEEEPPGGGPSPEEEEE-SSEEEEEETTEEEEEETTTEEEEEESS------EE--

Foldseek 3Di:
DDDDPQQDDDPQLWFPDWDDDPQWIWTDTCQWIWIQDNQQWIWIFGDPPDTDTFWIDGDDPQQDDWDFPDDGRFWTWIHTDQWIWIDGGNDDTDIDGNDDDDDDIDGDD